Protein 1N1F (pdb70)

Nearest PDB structures (foldseek):
  1n1f-assembly1_A  TM=1.007E+00  e=1.826E-22  Homo sapiens
  4doh-assembly2_C  TM=9.298E-01  e=1.031E-08  Homo sapiens
  6df3-assembly1_C  TM=8.485E-01  e=9.937E-06  Homo sapiens
  6gg1-assembly1_A  TM=8.548E-01  e=2.317E-05  Homo sapiens
  6weo-assembly6_D  TM=8.095E-01  e=1.656E-02  Mus musculus

CATH classification: 1.20.1250.10

Secondary structure (DSSP, 8-state):
-GGGGSTTTTSBHHHHHHHHHHHHHHHHTT-S-TT--TTGGGGSSS--SHHHHHHHHHHHHHIIIIIIHHH-----HHHHHHHHHHHHHHHHHHHHHHHH------HHHHHHHHHHHHHHHHS-HHHHHHHHHHTHHHHHHHHHHHS--B---

B-factor: mean 39.93, std 17.54, range [12.79, 99.87]

Radius of gyration: 14.69 Å; Cα contacts (8 Å, |Δi|>4): 200; chains: 1; bounding box: 35×35×37 Å

Structure (mmCIF, N/CA/C/O backbone):
data_1N1F
#
_entry.id   1N1F
#
_cell.length_a   30.657
_cell.length_b   52.974
_cell.length_c   93.474
_cell.angle_alpha   90.00
_cell.angle_beta   90.00
_cell.angle_gamma   90.00
#
_symmetry.space_group_name_H-M   'P 21 21 21'
#
loop_
_entity.id
_entity.type
_entity.pdbx_description
1 polymer interleukin-19
2 non-polymer 2-acetamido-2-deoxy-beta-D-glucopyranose
3 water water
#
loop_
_atom_site.group_PDB
_atom_site.id
_atom_site.type_symbol
_atom_site.label_atom_id
_atom_site.label_alt_id
_atom_site.label_comp_id
_atom_site.label_asym_id
_atom_site.label_entity_id
_atom_site.label_seq_id
_atom_site.pdbx_PDB_ins_code
_atom_site.Cartn_x
_atom_site.Cartn_y
_atom_site.Cartn_z
_atom_site.occupancy
_atom_site.B_iso_or_equiv
_atom_site.auth_seq_id
_atom_site.auth_comp_id
_atom_site.auth_asym_id
_atom_site.auth_atom_id
_atom_site.pdbx_PDB_model_num
ATOM 1 N N . ASN A 1 4 ? -14.321 39.490 10.483 1.00 96.44 4 ASN A N 1
ATOM 2 C CA . ASN A 1 4 ? -15.529 38.960 11.181 1.00 99.58 4 ASN A CA 1
ATOM 3 C C . ASN A 1 4 ? -15.236 38.861 12.677 1.00 98.12 4 ASN A C 1
ATOM 4 O O . ASN A 1 4 ? -14.710 39.801 13.284 1.00 98.11 4 ASN A O 1
ATOM 9 N N . HIS A 1 5 ? -15.592 37.718 13.263 1.00 98.46 5 HIS A N 1
ATOM 10 C CA . HIS A 1 5 ? -15.358 37.449 14.684 1.00 97.55 5 HIS A CA 1
ATOM 11 C C . HIS A 1 5 ? -13.951 36.855 14.808 1.00 98.84 5 HIS A C 1
ATOM 12 O O . HIS A 1 5 ? -13.416 36.710 15.912 1.00 97.08 5 HIS A O 1
ATOM 19 N N . GLY A 1 6 ? -13.370 36.508 13.658 1.00 93.81 6 GLY A N 1
ATOM 20 C CA . GLY A 1 6 ? -12.039 35.928 13.618 1.00 83.95 6 GLY A CA 1
ATOM 21 C C . GLY A 1 6 ? -10.987 36.663 14.433 1.00 82.41 6 GLY A C 1
ATOM 22 O O . GLY A 1 6 ? -9.967 36.066 14.784 1.00 86.37 6 GLY A O 1
ATOM 23 N N . LEU A 1 7 ? -11.220 37.945 14.730 1.00 68.87 7 LEU A N 1
ATOM 24 C CA . LEU A 1 7 ? -10.288 38.738 15.523 1.00 60.67 7 LEU A CA 1
ATOM 25 C C . LEU A 1 7 ? -10.048 38.081 16.877 1.00 58.31 7 LEU A C 1
ATOM 26 O O . LEU A 1 7 ? -9.205 38.519 17.652 1.00 70.37 7 LEU A O 1
ATOM 31 N N . ARG A 1 8 ? -10.779 37.015 17.161 1.00 54.11 8 ARG A N 1
ATOM 32 C CA . ARG A 1 8 ? -10.594 36.310 18.411 1.00 55.55 8 ARG A CA 1
ATOM 33 C C . ARG A 1 8 ? -9.639 35.146 18.161 1.00 54.80 8 ARG A C 1
ATOM 34 O O . ARG A 1 8 ? -9.354 34.370 19.076 1.00 61.26 8 ARG A O 1
ATOM 36 N N . ARG A 1 9 ? -9.123 35.039 16.936 1.00 52.19 9 ARG A N 1
ATOM 37 C CA . ARG A 1 9 ? -8.223 33.929 16.580 1.00 59.53 9 ARG A CA 1
ATOM 38 C C . ARG A 1 9 ? -6.743 34.334 16.376 1.00 63.36 9 ARG A C 1
ATOM 39 O O . ARG A 1 9 ? -5.871 33.492 16.064 1.00 58.57 9 ARG A O 1
ATOM 41 N N . CYS A 1 10 ? -6.470 35.622 16.575 1.00 57.13 10 CYS A N 1
ATOM 42 C CA . CYS A 1 10 ? -5.125 36.190 16.434 1.00 47.57 10 CYS A CA 1
ATOM 43 C C . CYS A 1 10 ? -4.101 35.754 17.489 1.00 43.59 10 CYS A C 1
ATOM 44 O O . CYS A 1 10 ? -2.932 36.096 17.377 1.00 37.21 10 CYS A O 1
ATOM 47 N N . LEU A 1 11 ? -4.505 35.033 18.529 1.00 34.10 11 LEU A N 1
ATOM 48 C CA . LEU A 1 11 ? -3.530 34.680 19.570 1.00 33.47 11 LEU A CA 1
ATOM 49 C C . LEU A 1 11 ? -3.549 33.201 19.798 1.00 31.13 11 LEU A C 1
ATOM 50 O O . LEU A 1 11 ? -2.973 32.685 20.760 1.00 42.11 11 LEU A O 1
ATOM 55 N N . ILE A 1 12 ? -4.222 32.507 18.893 1.00 40.86 12 ILE A N 1
ATOM 56 C CA . ILE A 1 12 ? -4.387 31.064 18.996 1.00 29.71 12 ILE A CA 1
ATOM 57 C C . ILE A 1 12 ? -3.011 30.397 19.086 1.00 39.67 12 ILE A C 1
ATOM 58 O O . ILE A 1 12 ? -2.823 29.367 19.790 1.00 38.12 12 ILE A O 1
ATOM 63 N N . SER A 1 13 ? -2.027 30.985 18.412 1.00 29.51 13 SER A N 1
ATOM 64 C CA . SER A 1 13 ? -0.693 30.376 18.460 1.00 32.64 13 SER A CA 1
ATOM 65 C C . SER A 1 13 ? -0.024 30.635 19.800 1.00 44.15 13 SER A C 1
ATOM 66 O O . SER A 1 13 ? 1.057 30.124 20.057 1.00 36.35 13 SER A O 1
ATOM 69 N N . THR A 1 14 ? -0.632 31.458 20.647 1.00 39.12 14 THR A N 1
ATOM 70 C CA . THR A 1 14 ? -0.005 31.707 21.937 1.00 44.03 14 THR A CA 1
ATOM 71 C C . THR A 1 14 ? -0.423 30.630 22.945 1.00 46.71 14 THR A C 1
ATOM 72 O O . THR A 1 14 ? -1.589 30.218 22.960 1.00 36.27 14 THR A O 1
ATOM 76 N N . ASP A 1 15 ? 0.521 30.153 23.757 1.00 41.05 15 ASP A N 1
ATOM 77 C CA . ASP A 1 15 ? 0.175 29.137 24.740 1.00 35.98 15 ASP A CA 1
ATOM 78 C C . ASP A 1 15 ? -0.058 29.742 26.113 1.00 33.11 15 ASP A C 1
ATOM 79 O O . ASP A 1 15 ? 0.884 29.971 26.862 1.00 33.21 15 ASP A O 1
ATOM 84 N N . MET A 1 16 ? -1.329 29.967 26.428 1.00 35.59 16 MET A N 1
ATOM 85 C CA . MET A 1 16 ? -1.712 30.560 27.700 1.00 40.53 16 MET A CA 1
ATOM 86 C C . MET A 1 16 ? -1.087 29.900 28.892 1.00 43.43 16 MET A C 1
ATOM 87 O O . MET A 1 16 ? -0.722 30.555 29.900 1.00 32.45 16 MET A O 1
ATOM 92 N N . HIS A 1 17 ? -0.987 28.585 28.784 1.00 34.44 17 HIS A N 1
ATOM 93 C CA . HIS A 1 17 ? -0.451 27.806 29.863 1.00 42.88 17 HIS A CA 1
ATOM 94 C C . HIS A 1 17 ? 0.998 28.200 30.091 1.00 38.06 17 HIS A C 1
ATOM 95 O O . HIS A 1 17 ? 1.471 28.283 31.219 1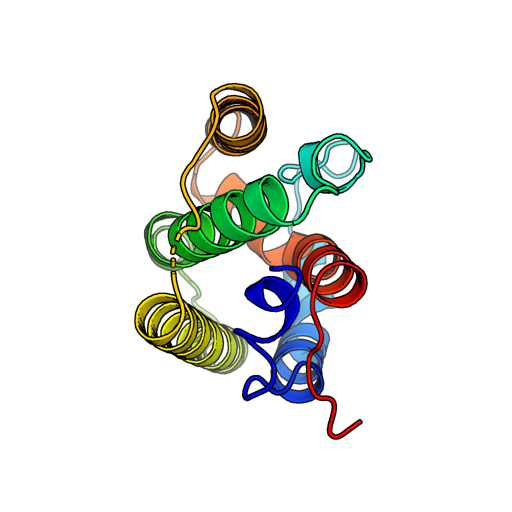.00 33.92 17 HIS A O 1
ATOM 102 N N . HIS A 1 18 ? 1.712 28.448 29.021 1.00 34.02 18 HIS A N 1
ATOM 103 C CA . HIS A 1 18 ? 3.116 28.821 29.206 1.00 36.32 18 HIS A CA 1
ATOM 104 C C . HIS A 1 18 ? 3.222 30.107 30.061 1.00 41.30 18 HIS A C 1
ATOM 105 O O . HIS A 1 18 ? 3.970 30.181 31.044 1.00 40.58 18 HIS A O 1
ATOM 112 N N . ILE A 1 19 ? 2.453 31.116 29.691 1.00 35.12 19 ILE A N 1
ATOM 113 C CA . ILE A 1 19 ? 2.519 32.379 30.398 1.00 30.17 19 ILE A CA 1
ATOM 114 C C . ILE A 1 19 ? 2.021 32.206 31.803 1.00 30.29 19 ILE A C 1
ATOM 115 O O . ILE A 1 19 ? 2.620 32.695 32.757 1.00 26.68 19 ILE A O 1
ATOM 120 N N . GLU A 1 20 ? 0.914 31.494 31.916 1.00 31.37 20 GLU A N 1
ATOM 121 C CA . GLU A 1 20 ? 0.302 31.242 33.216 1.00 29.04 20 GLU A CA 1
ATOM 122 C C . GLU A 1 20 ? 1.261 30.565 34.137 1.00 27.92 20 GLU A C 1
ATOM 123 O O . GLU A 1 20 ? 1.422 30.956 35.305 1.00 31.54 20 GLU A O 1
ATOM 129 N N . GLU A 1 21 ? 1.958 29.570 33.628 1.00 27.86 21 GLU A N 1
ATOM 130 C CA . GLU A 1 21 ? 2.898 28.892 34.501 1.00 27.40 21 GLU A CA 1
ATOM 131 C C . GLU A 1 21 ? 4.043 29.840 34.924 1.00 30.82 21 GLU A C 1
ATOM 132 O O . GLU A 1 21 ? 4.351 29.980 36.122 1.00 31.16 21 GLU A O 1
ATOM 134 N N . SER A 1 22 ? 4.728 30.454 33.964 1.00 23.48 22 SER A N 1
ATOM 135 C CA . SER A 1 22 ? 5.792 31.383 34.357 1.00 25.62 22 SER A CA 1
ATOM 136 C C . SER A 1 22 ? 5.252 32.325 35.444 1.00 24.30 22 SER A C 1
ATOM 137 O O . SER A 1 22 ? 5.930 32.580 36.422 1.00 30.57 22 SER A O 1
ATOM 140 N N . PHE A 1 23 ? 4.046 32.849 35.255 1.00 27.31 23 PHE A N 1
ATOM 141 C CA . PHE A 1 23 ? 3.484 33.742 36.250 1.00 24.51 23 PHE A CA 1
ATOM 142 C C . PHE A 1 23 ? 3.192 33.097 37.603 1.00 34.91 23 PHE A C 1
ATOM 143 O O . PHE A 1 23 ? 3.409 33.700 38.658 1.00 24.50 23 PHE A O 1
ATOM 151 N N . GLN A 1 24 ? 2.691 31.876 37.587 1.00 29.99 24 GLN A N 1
ATOM 152 C CA . GLN A 1 24 ? 2.387 31.245 38.834 1.00 33.61 24 GLN A CA 1
ATOM 153 C C . GLN A 1 24 ? 3.644 31.137 39.628 1.00 34.84 24 GLN A C 1
ATOM 154 O O . GLN A 1 24 ? 3.614 31.178 40.842 1.00 33.96 24 GLN A O 1
ATOM 160 N N . GLU A 1 25 ? 4.773 30.988 38.945 1.00 32.61 25 GLU A N 1
ATOM 161 C CA . GLU A 1 25 ? 6.037 30.863 39.671 1.00 33.93 25 GLU A CA 1
ATOM 162 C C . GLU A 1 25 ? 6.426 32.073 40.536 1.00 36.43 25 GLU A C 1
ATOM 163 O O . GLU A 1 25 ? 7.086 31.920 41.554 1.00 34.65 25 GLU A O 1
ATOM 169 N N . ILE A 1 26 ? 6.039 33.274 40.126 1.00 29.11 26 ILE A N 1
ATOM 170 C CA . ILE A 1 26 ? 6.440 34.478 40.868 1.00 28.85 26 ILE A CA 1
ATOM 171 C C . ILE A 1 26 ? 5.246 35.251 41.417 1.00 27.93 26 ILE A C 1
ATOM 172 O O . ILE A 1 26 ? 5.412 36.302 42.072 1.00 27.35 26 ILE A O 1
ATOM 177 N N . LYS A 1 27 ? 4.051 34.738 41.112 1.00 26.58 27 LYS A N 1
ATOM 178 C CA . LYS A 1 27 ? 2.818 35.416 41.465 1.00 24.95 27 LYS A CA 1
ATOM 179 C C . LYS A 1 27 ? 2.812 35.828 42.946 1.00 27.28 27 LYS A C 1
ATOM 180 O O . LYS A 1 27 ? 2.554 36.972 43.283 1.00 28.03 27 LYS A O 1
ATOM 186 N N . ARG A 1 28 ? 3.192 34.909 43.819 1.00 28.35 28 ARG A N 1
ATOM 187 C CA . ARG A 1 28 ? 3.166 35.212 45.222 1.00 26.97 28 ARG A CA 1
ATOM 188 C C . ARG A 1 28 ? 4.188 36.235 45.600 1.00 22.26 28 ARG A C 1
ATOM 189 O O . ARG A 1 28 ? 3.898 37.159 46.346 1.00 29.66 28 ARG A O 1
ATOM 197 N N . ALA A 1 29 ? 5.403 36.083 45.095 1.00 20.59 29 ALA A N 1
ATOM 198 C CA . ALA A 1 29 ? 6.445 37.015 45.463 1.00 22.56 29 ALA A CA 1
ATOM 199 C C . ALA A 1 29 ? 6.1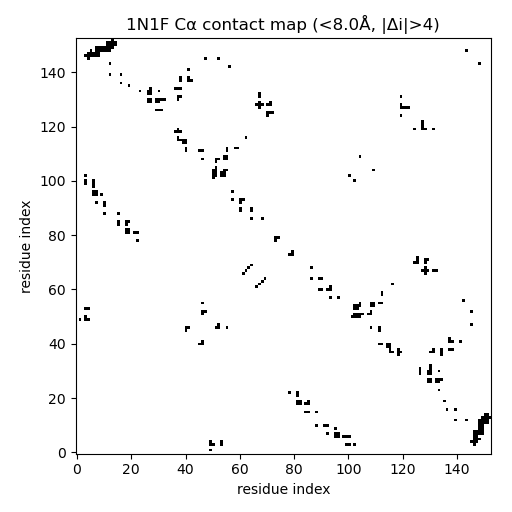05 38.437 44.939 1.00 28.41 29 ALA A C 1
ATOM 200 O O . ALA A 1 29 ? 6.327 39.417 45.607 1.00 23.74 29 ALA A O 1
ATOM 202 N N . ILE A 1 30 ? 5.533 38.527 43.740 1.00 25.24 30 ILE A N 1
ATOM 203 C CA . ILE A 1 30 ? 5.208 39.848 43.174 1.00 24.26 30 ILE A CA 1
ATOM 204 C C . ILE A 1 30 ? 3.941 40.403 43.877 1.00 21.40 30 ILE A C 1
ATOM 205 O O . ILE A 1 30 ? 3.862 41.554 44.288 1.00 30.45 30 ILE A O 1
ATOM 210 N N . GLN A 1 31 ? 2.914 39.595 43.988 1.00 26.88 31 GLN A N 1
ATOM 211 C CA . GLN A 1 31 ? 1.723 40.168 44.569 1.00 28.24 31 GLN A CA 1
ATOM 212 C C . GLN A 1 31 ? 1.975 40.584 46.019 1.00 31.85 31 GLN A C 1
ATOM 213 O O . GLN A 1 31 ? 1.386 41.521 46.510 1.00 32.58 31 GLN A O 1
ATOM 219 N N . ALA A 1 32 ? 2.870 39.897 46.685 1.00 29.76 32 ALA A N 1
ATOM 220 C CA . ALA A 1 32 ? 3.185 40.224 48.055 1.00 32.64 32 ALA A CA 1
ATOM 221 C C . ALA A 1 32 ? 3.707 41.655 48.141 1.00 40.96 32 ALA A C 1
ATOM 222 O O . ALA A 1 32 ? 3.712 42.258 49.198 1.00 39.07 32 ALA A O 1
ATOM 224 N N . LYS A 1 33 ? 4.140 42.216 47.027 1.00 35.78 33 LYS A N 1
ATOM 225 C CA . LYS A 1 33 ? 4.667 43.557 47.081 1.00 30.72 33 LYS A CA 1
ATOM 226 C C . LYS A 1 33 ? 3.679 44.646 46.663 1.00 33.32 33 LYS A C 1
ATOM 227 O O . LYS A 1 33 ? 4.022 45.818 46.643 1.00 40.69 33 LYS A O 1
ATOM 233 N N . ASP A 1 34 ? 2.466 44.243 46.304 1.00 36.91 34 ASP A N 1
ATOM 234 C CA . ASP A 1 34 ? 1.414 45.177 45.925 1.00 36.21 34 ASP A CA 1
ATOM 235 C C . ASP A 1 34 ? 1.02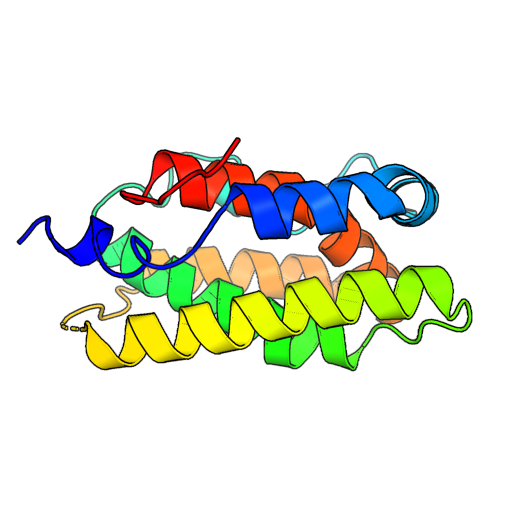2 46.044 47.144 1.00 41.60 34 ASP A C 1
ATOM 236 O O . ASP A 1 34 ? 0.348 45.582 48.090 1.00 32.74 34 ASP A O 1
ATOM 241 N N . THR A 1 35 ? 1.428 47.306 47.094 1.00 31.56 35 THR A N 1
ATOM 242 C CA . THR A 1 35 ? 1.156 48.291 48.143 1.00 38.47 35 THR A CA 1
ATOM 243 C C . THR A 1 35 ? -0.250 48.903 48.171 1.00 31.14 35 THR A C 1
ATOM 244 O O . THR A 1 35 ? -0.583 49.623 49.103 1.00 46.35 35 THR A O 1
ATOM 248 N N . PHE A 1 36 ? -1.071 48.657 47.158 1.00 27.84 36 PHE A N 1
ATOM 249 C CA . PHE A 1 36 ? -2.424 49.152 47.199 1.00 27.45 36 PHE A CA 1
ATOM 250 C C . PHE A 1 36 ? -3.342 48.065 46.787 1.00 33.45 36 PHE A C 1
ATOM 251 O O . PHE A 1 36 ? -3.917 48.112 45.699 1.00 26.22 36 PHE A O 1
ATOM 259 N N . PRO A 1 37 ? -3.537 47.077 47.680 1.00 26.22 37 PRO A N 1
ATOM 260 C CA . PRO A 1 37 ? -4.408 45.946 47.379 1.00 33.49 37 PRO A CA 1
ATOM 261 C C . PRO A 1 37 ? -5.890 46.232 47.151 1.00 28.53 37 PRO A C 1
ATOM 262 O O . PRO A 1 37 ? -6.540 45.526 46.395 1.00 37.98 37 PRO A O 1
ATOM 266 N N . ASN A 1 38 ? -6.425 47.268 47.779 1.00 34.37 38 ASN A N 1
ATOM 267 C CA . ASN A 1 38 ? -7.826 47.547 47.605 1.00 43.00 38 ASN A CA 1
ATOM 268 C C . ASN A 1 38 ? -8.121 48.128 46.213 1.00 43.01 38 ASN A C 1
ATOM 269 O O . ASN A 1 38 ? -9.274 48.396 45.893 1.00 54.17 38 ASN A O 1
ATOM 274 N N . VAL A 1 39 ? -7.105 48.339 45.383 1.00 37.13 39 VAL A N 1
ATOM 275 C CA . VAL A 1 39 ? -7.408 48.861 44.065 1.00 51.75 39 VAL A CA 1
ATOM 276 C C . VAL A 1 39 ? -6.798 47.999 42.942 1.00 48.91 39 VAL A C 1
ATOM 277 O O . VAL A 1 39 ? -5.862 47.214 43.202 1.00 35.40 39 VAL A O 1
ATOM 281 N N . THR A 1 40 ? -7.367 48.109 41.732 1.00 37.23 40 THR A N 1
ATOM 282 C CA . THR A 1 40 ? -6.885 47.363 40.563 1.00 32.07 40 THR A CA 1
ATOM 283 C C . THR A 1 40 ? -6.392 48.323 39.469 1.00 29.97 40 THR A C 1
ATOM 284 O O . THR A 1 40 ? -7.074 49.290 39.144 1.00 31.17 40 THR A O 1
ATOM 288 N N . ILE A 1 41 ? -5.205 48.080 38.912 1.00 24.98 41 ILE A N 1
ATOM 289 C CA . ILE A 1 41 ? -4.726 48.985 37.857 1.00 28.20 41 ILE A CA 1
ATOM 290 C C . ILE A 1 41 ? -5.510 48.618 36.604 1.00 25.96 41 ILE A C 1
ATOM 291 O O . ILE A 1 41 ? -6.037 49.493 35.905 1.00 21.72 41 ILE A O 1
ATOM 296 N N . LEU A 1 42 ? -5.658 47.324 36.352 1.00 26.68 42 LEU A N 1
ATOM 297 C CA . LEU A 1 42 ? -6.431 46.905 35.180 1.00 27.01 42 LEU A CA 1
ATOM 298 C C . LEU A 1 42 ? -7.967 46.964 35.440 1.00 22.52 42 LEU A C 1
ATOM 299 O O . LEU A 1 42 ? -8.719 46.046 35.036 1.00 27.35 42 LEU A O 1
ATOM 304 N N . SER A 1 43 ? -8.434 48.037 36.086 1.00 25.79 43 SER A N 1
ATOM 305 C CA . SER A 1 43 ? -9.868 48.158 36.426 1.00 26.63 43 SER A CA 1
ATOM 306 C C . SER A 1 43 ? -10.793 47.886 35.247 1.00 27.09 43 SER A C 1
ATOM 307 O O . SER A 1 43 ? -11.809 47.209 35.395 1.00 29.13 43 SER A O 1
ATOM 310 N N . THR A 1 44 ? -10.452 48.402 34.069 1.00 28.06 44 THR A N 1
ATOM 311 C CA . THR A 1 44 ? -11.276 48.140 32.885 1.00 32.17 44 THR A CA 1
ATOM 312 C C . THR A 1 44 ? -11.511 46.653 32.655 1.00 28.10 44 THR A C 1
ATOM 313 O O . THR A 1 44 ? -12.531 46.272 32.094 1.00 38.83 44 THR A O 1
ATOM 317 N N . LEU A 1 45 ? -10.547 45.826 33.043 1.00 28.05 45 LEU A N 1
ATOM 318 C CA . LEU A 1 45 ? -10.661 44.399 32.737 1.00 25.27 45 LEU A CA 1
ATOM 319 C C . LEU A 1 45 ? -11.524 43.630 33.704 1.00 34.87 45 LEU A C 1
ATOM 320 O O . LEU A 1 45 ? -11.703 42.407 33.573 1.00 25.89 45 LEU A O 1
ATOM 325 N N . GLU A 1 46 ? -12.069 44.381 34.667 1.00 26.84 46 GLU A N 1
ATOM 326 C CA . GLU A 1 46 ? -12.953 43.817 35.681 1.00 26.63 46 GLU A CA 1
ATOM 327 C C . GLU A 1 46 ? -14.353 44.229 35.356 1.00 30.15 46 GLU A C 1
ATOM 328 O O . GLU A 1 46 ? -15.278 43.999 36.149 1.00 31.06 46 GLU A O 1
ATOM 334 N N . THR A 1 47 ? -14.524 44.878 34.213 1.00 25.30 47 THR A N 1
ATOM 335 C CA . THR A 1 47 ? -15.879 45.283 33.885 1.00 28.16 47 THR A CA 1
ATOM 336 C C . THR A 1 47 ? -16.130 44.581 32.592 1.00 28.30 47 THR A C 1
ATOM 337 O O . THR A 1 47 ? -15.242 43.903 32.036 1.00 24.40 47 THR A O 1
ATOM 341 N N . LEU A 1 48 ? -17.336 44.790 32.092 1.00 27.94 48 LEU A N 1
ATOM 342 C CA . LEU A 1 48 ? -17.657 44.237 30.819 1.00 30.98 48 LEU A CA 1
ATOM 343 C C . LEU A 1 48 ? -17.788 45.367 29.790 1.00 29.86 48 LEU A C 1
ATOM 344 O O . LEU A 1 48 ? -18.630 45.309 28.896 1.00 31.31 48 LEU A O 1
ATOM 349 N N . GLN A 1 49 ? -16.951 46.392 29.928 1.00 27.55 49 GLN A N 1
ATOM 350 C CA . GLN A 1 49 ? -16.962 47.506 28.987 1.00 36.11 49 GLN A CA 1
ATOM 351 C C . GLN A 1 49 ? -16.426 47.110 27.621 1.00 28.67 49 GLN A C 1
ATOM 352 O O . GLN A 1 49 ? -16.875 47.658 26.642 1.00 31.47 49 GLN A O 1
ATOM 358 N N . ILE A 1 50 ? -15.476 46.169 27.579 1.00 27.44 50 ILE A N 1
ATOM 359 C CA . ILE A 1 50 ? -14.801 45.731 26.331 1.00 21.06 50 ILE A CA 1
ATOM 360 C C . ILE A 1 50 ? -15.123 44.267 26.085 1.00 36.09 50 ILE A C 1
ATOM 361 O O . ILE A 1 50 ? -14.509 43.391 26.669 1.00 28.79 50 ILE A O 1
ATOM 366 N N . ILE A 1 51 ? -16.074 44.006 25.209 1.00 28.56 51 ILE A N 1
ATOM 367 C CA . ILE A 1 51 ? -16.502 42.643 24.949 1.00 34.49 51 ILE A CA 1
ATOM 368 C C . ILE A 1 51 ? -16.738 42.420 23.459 1.00 33.88 51 ILE A C 1
ATOM 369 O O . ILE A 1 51 ? -16.670 41.299 22.977 1.00 29.88 51 ILE A O 1
ATOM 374 N N . LYS A 1 52 ? -16.993 43.490 22.730 1.00 29.56 52 LYS A N 1
ATOM 375 C CA . LYS A 1 52 ? -17.189 43.330 21.296 1.00 37.48 52 LYS A CA 1
ATOM 376 C C . LYS A 1 52 ? -15.824 43.125 20.616 1.00 37.75 52 LYS A C 1
ATOM 377 O O . LYS A 1 52 ? -14.795 43.732 20.979 1.00 34.86 52 LYS A O 1
ATOM 383 N N . PRO A 1 53 ? -15.807 42.241 19.611 1.00 43.91 53 PRO A N 1
ATOM 384 C CA . PRO A 1 53 ? -14.652 41.855 18.812 1.00 43.63 53 PRO A CA 1
ATOM 385 C C . PRO A 1 53 ? -13.681 42.981 18.484 1.00 36.22 53 PRO A C 1
ATOM 386 O O . PRO A 1 53 ? -12.494 42.925 18.817 1.00 37.62 53 PRO A O 1
ATOM 390 N N . LEU A 1 54 ? -14.176 44.016 17.838 1.00 41.03 54 LEU A N 1
ATOM 391 C CA . LEU A 1 54 ? -13.289 45.085 17.467 1.00 29.89 54 LEU A CA 1
ATOM 392 C C . LEU A 1 54 ? -12.695 45.778 18.674 1.00 38.28 54 LEU A C 1
ATOM 393 O O . LEU A 1 54 ? -11.540 46.179 18.661 1.00 37.22 54 LEU A O 1
ATOM 398 N N . ASP A 1 55 ? -13.475 45.944 19.727 1.00 33.63 55 ASP A N 1
ATOM 399 C CA . ASP A 1 55 ? -12.902 46.621 20.877 1.00 28.61 55 ASP A CA 1
ATOM 400 C C . ASP A 1 55 ? -11.887 45.726 21.597 1.00 28.73 55 ASP A C 1
ATOM 401 O O . ASP A 1 55 ? -10.889 46.202 22.116 1.00 37.51 55 ASP A O 1
ATOM 406 N N . VAL A 1 56 ? -12.170 44.428 21.647 1.00 35.84 56 VAL A N 1
ATOM 407 C CA . VAL A 1 56 ? -11.263 43.484 22.285 1.00 34.90 56 VAL A CA 1
ATOM 408 C C . VAL A 1 56 ? -9.920 43.443 21.550 1.00 31.80 56 VAL A C 1
ATOM 409 O O . VAL A 1 56 ? -8.884 43.380 22.143 1.00 39.02 56 VAL A O 1
ATOM 413 N N . CYS A 1 57 ? -9.947 43.503 20.239 1.00 35.19 57 CYS A N 1
ATOM 414 C CA . CYS A 1 57 ? -8.702 43.492 19.536 1.00 29.87 57 CYS A CA 1
ATOM 415 C C . CYS A 1 57 ? -7.853 44.757 19.818 1.00 39.06 57 CYS A C 1
ATOM 416 O O . CYS A 1 57 ? -6.613 44.714 19.984 1.00 36.74 57 CYS A O 1
ATOM 419 N N . CYS A 1 58 ? -8.511 45.892 19.821 1.00 28.52 58 CYS A N 1
ATOM 420 C CA . CYS A 1 58 ? -7.850 47.149 20.082 1.00 34.61 58 CYS A CA 1
ATOM 421 C C . CYS A 1 58 ? -7.239 47.169 21.516 1.00 29.18 58 CYS A C 1
ATOM 422 O O . CYS A 1 58 ? -6.103 47.576 21.727 1.00 24.79 58 CYS A O 1
ATOM 425 N N . VAL A 1 59 ? -8.011 46.715 22.481 1.00 22.22 59 VAL A N 1
ATOM 426 C CA . VAL A 1 59 ? -7.573 46.758 23.873 1.00 25.07 59 VAL A CA 1
ATOM 427 C C . VAL A 1 59 ? -6.475 45.747 24.139 1.00 29.18 59 VAL A C 1
ATOM 428 O O . VAL A 1 59 ? -5.576 45.980 24.949 1.00 27.09 59 VAL A O 1
ATOM 432 N N . THR A 1 60 ? -6.548 44.616 23.447 1.00 27.13 60 THR A N 1
ATOM 433 C CA . THR A 1 60 ? -5.535 43.599 23.599 1.00 25.26 60 THR A CA 1
ATOM 434 C C . THR A 1 60 ? -4.188 44.171 23.139 1.00 30.30 60 THR A C 1
ATOM 435 O O . THR A 1 60 ? -3.209 44.067 23.880 1.00 25.25 60 THR A O 1
ATOM 439 N N . LYS A 1 61 ? -4.142 44.783 21.938 1.00 20.83 61 LYS A N 1
ATOM 440 C CA . LYS A 1 61 ? -2.907 45.340 21.471 1.00 24.80 61 LYS A CA 1
ATOM 441 C C . LYS A 1 61 ? -2.523 46.515 22.379 1.00 23.20 61 LYS A C 1
ATOM 442 O O . LYS A 1 61 ? -1.346 46.715 22.617 1.00 30.30 61 LYS A O 1
ATOM 448 N N . ASN A 1 62 ? -3.481 47.248 22.944 1.00 21.18 62 ASN A N 1
ATOM 449 C CA . ASN A 1 62 ? -3.049 48.358 23.807 1.00 22.55 62 ASN A CA 1
ATOM 450 C C . ASN A 1 62 ? -2.476 47.802 25.083 1.00 27.98 62 ASN A C 1
ATOM 451 O O . ASN A 1 62 ? -1.512 48.346 25.590 1.00 30.83 62 ASN A O 1
ATOM 456 N N . LEU A 1 63 ? -3.033 46.698 25.587 1.00 22.06 63 LEU A N 1
ATOM 457 C CA . LEU A 1 63 ? -2.549 46.190 26.848 1.00 25.02 63 LEU A CA 1
ATOM 458 C C . LEU A 1 63 ? -1.199 45.535 26.669 1.00 22.16 63 LEU A C 1
ATOM 459 O O . LEU A 1 63 ? -0.333 45.534 27.576 1.00 21.29 63 LEU A O 1
ATOM 464 N N . LEU A 1 64 ? -1.002 44.945 25.508 1.00 23.62 64 LEU A N 1
ATOM 465 C CA . LEU A 1 64 ? 0.303 44.310 25.306 1.00 30.18 64 LEU A CA 1
ATOM 466 C C . LEU A 1 64 ? 1.367 45.429 25.309 1.00 32.66 64 LEU A C 1
ATOM 467 O O . LEU A 1 64 ? 2.496 45.295 25.891 1.00 20.42 64 LEU A O 1
ATOM 472 N N . ALA A 1 65 ? 1.001 46.562 24.719 1.00 20.64 65 ALA A N 1
ATOM 473 C CA . ALA A 1 65 ? 1.986 47.633 24.608 1.00 24.89 65 ALA A CA 1
ATOM 474 C C . ALA A 1 65 ? 2.124 48.212 26.033 1.00 31.30 65 ALA A C 1
ATOM 475 O O . ALA A 1 65 ? 3.176 48.656 26.417 1.00 24.42 65 ALA A O 1
ATOM 477 N N . PHE A 1 66 ? 1.032 48.272 26.772 1.00 19.89 66 PHE A N 1
ATOM 478 C CA . PHE A 1 66 ? 1.116 48.771 28.155 1.00 28.45 66 PHE A CA 1
ATOM 479 C C . PHE A 1 66 ? 2.194 47.980 28.914 1.00 27.12 66 PHE A C 1
ATOM 480 O O . PHE A 1 66 ? 3.041 48.532 29.592 1.00 24.08 66 PHE A O 1
ATOM 488 N N . TYR A 1 67 ? 2.188 46.668 28.753 1.00 20.02 67 TYR A N 1
ATOM 489 C CA . TYR A 1 67 ? 3.153 45.896 29.488 1.00 28.19 67 TYR A CA 1
ATOM 490 C C . TYR A 1 67 ? 4.555 46.014 28.922 1.00 27.25 67 TYR A C 1
ATOM 491 O O . TYR A 1 67 ? 5.526 46.202 29.655 1.00 26.27 67 TYR A O 1
ATOM 500 N N . VAL A 1 68 ? 4.656 45.916 27.610 1.00 24.79 68 VAL A N 1
ATOM 501 C CA . VAL A 1 68 ? 5.965 45.921 27.005 1.00 18.78 68 VAL A CA 1
ATOM 502 C C . VAL A 1 68 ? 6.674 47.269 27.125 1.00 25.94 68 VAL A C 1
ATOM 503 O O . VAL A 1 68 ? 7.851 47.333 27.467 1.00 28.15 68 VAL A O 1
ATOM 507 N N . ASP A 1 69 ? 5.945 48.339 26.869 1.00 24.51 69 ASP A N 1
ATOM 508 C CA . ASP A 1 69 ? 6.529 49.656 26.878 1.00 20.87 69 ASP A CA 1
ATOM 509 C C . ASP A 1 69 ? 6.485 50.316 28.210 1.00 35.40 69 ASP A C 1
ATOM 510 O O . ASP A 1 69 ? 7.217 51.289 28.391 1.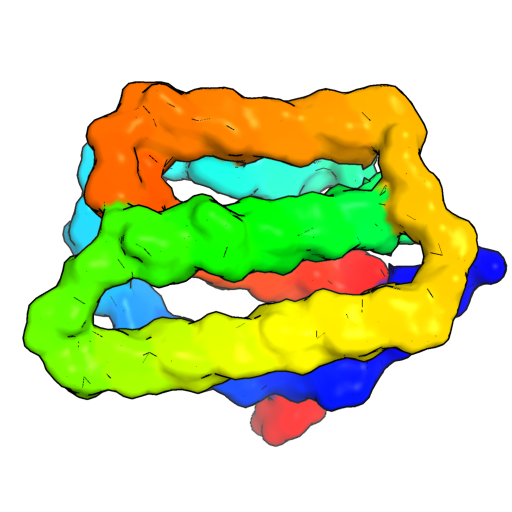00 35.87 69 ASP A O 1
ATOM 515 N N . ARG A 1 70 ? 5.642 49.847 29.142 1.00 24.61 70 ARG A N 1
ATOM 516 C CA . ARG A 1 70 ? 5.623 50.556 30.424 1.00 22.77 70 ARG A CA 1
ATOM 517 C C . ARG A 1 70 ? 6.019 49.659 31.569 1.00 31.86 70 ARG A C 1
ATOM 518 O O . ARG A 1 70 ? 7.106 49.819 32.110 1.00 23.18 70 ARG A O 1
ATOM 526 N N . VAL A 1 71 ? 5.189 48.648 31.855 1.00 19.21 71 VAL A N 1
ATOM 527 C CA . VAL A 1 71 ? 5.467 47.786 32.995 1.00 24.14 71 VAL A CA 1
ATOM 528 C C . VAL A 1 71 ? 6.852 47.155 32.973 1.00 22.00 71 VAL A C 1
ATOM 529 O O . VAL A 1 71 ? 7.593 47.287 33.938 1.00 20.93 71 VAL A O 1
ATOM 533 N N . PHE A 1 72 ? 7.176 46.433 31.903 1.00 26.18 72 PHE A N 1
ATOM 534 C CA . PHE A 1 72 ? 8.486 45.760 31.814 1.00 31.05 72 PHE A CA 1
ATOM 535 C C . PHE A 1 72 ? 9.706 46.679 31.812 1.00 32.23 72 PHE A C 1
ATOM 536 O O . PHE A 1 72 ? 10.801 46.242 32.124 1.00 33.81 72 PHE A O 1
ATOM 544 N N . LYS A 1 73 ? 9.505 47.930 31.428 1.00 35.40 73 LYS A N 1
ATOM 545 C CA . LYS A 1 73 ? 10.561 48.896 31.445 1.00 25.05 73 LYS A CA 1
ATOM 546 C C . LYS A 1 73 ? 10.732 49.454 32.827 1.00 36.76 73 LYS A C 1
ATOM 547 O O . LYS A 1 73 ? 11.836 49.799 33.239 1.00 35.23 73 LYS A O 1
ATOM 553 N N . ASP A 1 74 ? 9.630 49.578 33.542 1.00 23.46 74 ASP A N 1
ATOM 554 C CA . ASP A 1 74 ? 9.707 50.212 34.846 1.00 24.98 74 ASP A CA 1
ATOM 555 C C . ASP A 1 74 ? 10.114 49.321 35.966 1.00 30.18 74 ASP A C 1
ATOM 556 O O . ASP A 1 74 ? 10.559 49.790 36.992 1.00 32.86 74 ASP A O 1
ATOM 561 N N . HIS A 1 75 ? 9.896 48.030 35.816 1.00 22.53 75 HIS A N 1
ATOM 562 C CA . HIS A 1 75 ? 10.240 47.181 36.953 1.00 21.03 75 HIS A CA 1
ATOM 563 C C . HIS A 1 75 ? 11.697 46.731 36.908 1.00 30.07 75 HIS A C 1
ATOM 564 O O . HIS A 1 75 ? 12.182 46.128 35.924 1.00 35.44 75 HIS A O 1
ATOM 571 N N . GLN A 1 76 ? 12.401 46.993 37.993 1.00 21.25 76 GLN A N 1
ATOM 572 C CA . GLN A 1 76 ? 13.785 46.585 38.037 1.00 21.22 76 GLN A CA 1
ATOM 573 C C . GLN A 1 76 ? 13.772 45.381 38.948 1.00 32.52 76 GLN A C 1
ATOM 574 O O . GLN A 1 76 ? 13.320 45.449 40.075 1.00 28.60 76 GLN A O 1
ATOM 580 N N . GLU A 1 77 ? 14.295 44.272 38.474 1.00 25.16 77 GLU A N 1
ATOM 581 C CA . GLU A 1 77 ? 14.189 43.070 39.294 1.00 26.40 77 GLU A CA 1
ATOM 582 C C . GLU A 1 77 ? 15.577 42.553 39.697 1.00 26.57 77 GLU A C 1
ATOM 583 O O . GLU A 1 77 ? 16.317 41.991 38.884 1.00 25.70 77 GLU A O 1
ATOM 589 N N . PRO A 1 78 ? 15.943 42.730 40.980 1.00 23.27 78 PRO A N 1
ATOM 590 C CA . PRO A 1 78 ? 17.239 42.277 41.468 1.00 30.07 78 PRO A CA 1
ATOM 591 C C . PRO A 1 78 ? 17.305 40.749 41.627 1.00 38.13 78 PRO A C 1
ATOM 592 O O . PRO A 1 78 ? 18.396 40.170 41.616 1.00 37.87 78 PRO A O 1
ATOM 596 N N . ASN A 1 79 ? 16.166 40.090 41.764 1.00 32.47 79 ASN A N 1
ATOM 597 C CA . ASN A 1 79 ? 16.252 38.656 41.927 1.00 32.40 79 ASN A CA 1
ATOM 598 C C . ASN A 1 79 ? 16.322 37.972 40.541 1.00 22.00 79 ASN A C 1
ATOM 599 O O . ASN A 1 79 ? 15.357 37.971 39.769 1.00 32.35 79 ASN A O 1
ATOM 604 N N . PRO A 1 80 ? 17.441 37.340 40.239 1.00 27.59 80 PRO A N 1
ATOM 605 C CA . PRO A 1 80 ? 17.550 36.699 38.917 1.00 25.65 80 PRO A CA 1
ATOM 606 C C . PRO A 1 80 ? 16.551 35.614 38.622 1.00 32.58 80 PRO A C 1
ATOM 607 O O . PRO A 1 80 ? 16.143 35.459 37.469 1.00 32.00 80 PRO A O 1
ATOM 611 N N . LYS A 1 81 ? 16.148 34.854 39.638 1.00 30.53 81 LYS A N 1
ATOM 612 C CA . LYS A 1 81 ? 15.184 33.813 39.356 1.00 29.32 81 LYS A CA 1
ATOM 613 C C . LYS A 1 81 ? 13.824 34.450 39.004 1.00 31.46 81 LYS A C 1
ATOM 614 O O . LYS A 1 81 ? 13.130 33.963 38.107 1.00 33.15 81 LYS A O 1
ATOM 620 N N . ILE A 1 82 ? 13.437 35.536 39.685 1.00 20.75 82 ILE A N 1
ATOM 621 C CA . ILE A 1 82 ? 12.190 36.178 39.354 1.00 23.91 82 ILE A CA 1
ATOM 622 C C . ILE A 1 82 ? 12.349 36.838 37.941 1.00 26.72 82 ILE A C 1
ATOM 623 O O . ILE A 1 82 ? 11.421 36.852 37.132 1.00 28.93 82 ILE A O 1
ATOM 628 N N . LEU A 1 83 ? 13.531 37.379 37.662 1.00 23.46 83 LEU A N 1
ATOM 629 C CA . LEU A 1 83 ? 13.681 38.078 36.405 1.00 24.63 83 LEU A CA 1
ATOM 630 C C . LEU A 1 83 ? 13.600 37.089 35.246 1.00 28.71 83 LEU A C 1
ATOM 631 O O . LEU A 1 83 ? 13.038 37.363 34.197 1.00 23.83 83 LEU A O 1
ATOM 636 N N . ARG A 1 84 ? 14.091 35.889 35.463 1.00 28.96 84 ARG A N 1
ATOM 637 C CA . ARG A 1 84 ? 14.038 34.942 34.391 1.00 29.30 84 ARG A CA 1
ATOM 638 C C . ARG A 1 84 ? 12.554 34.658 34.054 1.00 27.65 84 ARG A C 1
ATOM 639 O O . ARG A 1 84 ? 12.162 34.567 32.899 1.00 24.96 84 ARG A O 1
ATOM 647 N N . LYS A 1 85 ? 11.694 34.560 35.060 1.00 20.96 85 LYS A N 1
ATOM 648 C CA . LYS A 1 85 ? 10.282 34.250 34.750 1.00 25.96 85 LYS A CA 1
ATOM 649 C C . LYS A 1 85 ? 9.584 35.408 34.052 1.00 31.78 85 LYS A C 1
ATOM 650 O O . LYS A 1 85 ? 8.840 35.227 33.109 1.00 27.53 85 LYS A O 1
ATOM 656 N N . ILE A 1 86 ? 9.834 36.606 34.545 1.00 24.94 86 ILE A N 1
ATOM 657 C CA . IL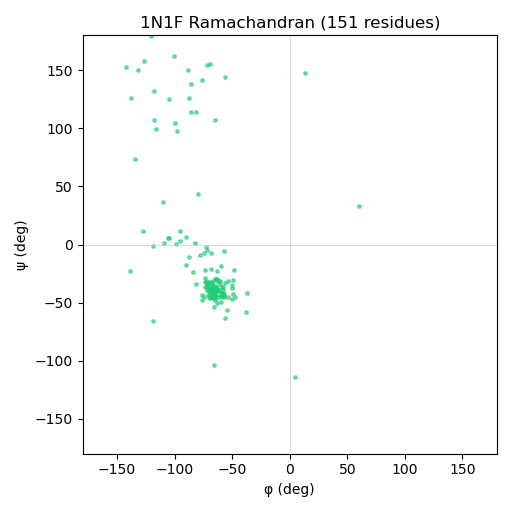E A 1 86 ? 9.261 37.760 33.955 1.00 26.59 86 ILE A CA 1
ATOM 658 C C . ILE A 1 86 ? 9.797 37.899 32.503 1.00 24.69 86 ILE A C 1
ATOM 659 O O . ILE A 1 86 ? 9.076 38.424 31.655 1.00 29.26 86 ILE A O 1
ATOM 664 N N . SER A 1 87 ? 11.045 37.466 32.220 1.00 23.42 87 SER A N 1
ATOM 665 C CA . SER A 1 87 ? 11.578 37.592 30.827 1.00 27.07 87 SER A CA 1
ATOM 666 C C . SER A 1 87 ? 10.820 36.673 29.904 1.00 26.55 87 SER A C 1
ATOM 667 O O . SER A 1 87 ? 10.512 36.979 28.733 1.00 27.07 87 SER A O 1
ATOM 670 N N . SER A 1 88 ? 10.502 35.518 30.436 1.00 24.69 88 SER A N 1
ATOM 671 C CA . SER A 1 88 ? 9.754 34.565 29.656 1.00 25.72 88 SER A CA 1
ATOM 672 C C . SER A 1 88 ? 8.348 35.116 29.323 1.00 27.53 88 SER A C 1
ATOM 673 O O . SER A 1 88 ? 7.827 34.955 28.223 1.00 26.01 88 SER A O 1
ATOM 676 N N . ILE A 1 89 ? 7.721 35.779 30.278 1.00 19.90 89 ILE A N 1
ATOM 677 C CA . ILE A 1 89 ? 6.430 36.344 30.025 1.00 22.67 89 ILE A CA 1
ATOM 678 C C . ILE A 1 89 ? 6.562 37.448 29.007 1.00 19.55 89 ILE A C 1
ATOM 679 O O . ILE A 1 89 ? 5.676 37.629 28.173 1.00 24.08 89 ILE A O 1
ATOM 684 N N . ALA A 1 90 ? 7.659 38.185 29.110 1.00 25.60 90 ALA A N 1
ATOM 685 C CA . ALA A 1 90 ? 7.866 39.346 28.261 1.00 25.41 90 ALA A CA 1
ATOM 686 C C . ALA A 1 90 ? 8.057 38.861 26.840 1.00 27.53 90 ALA A C 1
ATOM 687 O O . ALA A 1 90 ? 7.595 39.480 25.861 1.00 27.97 90 ALA A O 1
ATOM 689 N N . ASN A 1 91 ? 8.781 37.774 26.740 1.00 28.05 91 ASN A N 1
ATOM 690 C CA . ASN A 1 91 ? 9.046 37.204 25.428 1.00 28.97 91 ASN A CA 1
ATOM 691 C C . ASN A 1 91 ? 7.706 36.756 24.816 1.00 27.44 91 ASN A C 1
ATOM 692 O O . ASN A 1 91 ? 7.445 37.061 23.654 1.00 30.90 91 ASN A O 1
ATOM 697 N N . SER A 1 92 ? 6.839 36.113 25.609 1.00 28.62 92 SER A N 1
ATOM 698 C CA . SER A 1 92 ? 5.507 35.692 25.137 1.00 25.11 92 SER A CA 1
ATOM 699 C C . SER A 1 92 ? 4.655 36.838 24.628 1.00 31.64 92 SER A C 1
ATOM 700 O O . SER A 1 92 ? 3.881 36.683 23.671 1.00 30.95 92 SER A O 1
ATOM 703 N N . PHE A 1 93 ? 4.785 37.973 25.295 1.00 20.96 93 PHE A N 1
ATOM 704 C CA . PHE A 1 93 ? 3.990 39.165 24.977 1.00 28.43 93 PHE A CA 1
ATOM 705 C C . PHE A 1 93 ? 4.486 39.739 23.656 1.00 25.77 93 PHE A C 1
ATOM 706 O O . PHE A 1 93 ? 3.705 40.230 22.856 1.00 32.51 93 PHE A O 1
ATOM 714 N N . LEU A 1 94 ? 5.794 39.709 23.472 1.00 18.12 94 LEU A N 1
ATOM 715 C CA . LEU A 1 94 ? 6.381 40.212 22.216 1.00 33.24 94 LEU A CA 1
ATOM 716 C C . LEU A 1 94 ? 5.830 39.348 21.091 1.00 23.46 94 LEU A C 1
ATOM 717 O O . LEU A 1 94 ? 5.461 39.857 20.025 1.00 30.33 94 LEU A O 1
ATOM 722 N N . TYR A 1 95 ? 5.705 38.050 21.356 1.00 30.48 95 TYR A N 1
ATOM 723 C CA . TYR A 1 95 ? 5.196 37.117 20.347 1.00 33.37 95 TYR A CA 1
ATOM 724 C C . TYR A 1 95 ? 3.710 37.434 20.061 1.00 39.40 95 TYR A C 1
ATOM 725 O O . TYR A 1 95 ? 3.234 37.480 18.894 1.00 24.57 95 TYR A O 1
ATOM 734 N N . MET A 1 96 ? 2.962 37.622 21.136 1.00 24.90 96 MET A N 1
ATOM 735 C CA . MET A 1 96 ? 1.564 37.971 20.990 1.00 30.69 96 MET A CA 1
ATOM 736 C C . MET A 1 96 ? 1.461 39.266 20.173 1.00 28.65 96 MET A C 1
ATOM 737 O O . MET A 1 96 ? 0.564 39.379 19.365 1.00 28.88 96 MET A O 1
ATOM 742 N N . GLN A 1 97 ? 2.350 40.254 20.367 1.00 19.91 97 GLN A N 1
ATOM 743 C CA . GLN A 1 97 ? 2.211 41.469 19.540 1.00 28.69 97 GLN A CA 1
ATOM 744 C C . GLN A 1 97 ? 2.540 41.119 18.090 1.00 30.53 97 GLN A C 1
ATOM 745 O O . GLN A 1 97 ? 1.986 41.665 17.149 1.00 30.96 97 GLN A O 1
ATOM 751 N N . LYS A 1 98 ? 3.486 40.215 17.904 1.00 26.97 98 LYS A N 1
ATOM 752 C CA . LYS A 1 98 ? 3.865 39.885 16.528 1.00 33.69 98 LYS A CA 1
ATOM 753 C C . LYS A 1 98 ? 2.695 39.215 15.880 1.00 35.99 98 LYS A C 1
ATOM 754 O O . LYS A 1 98 ? 2.290 39.533 14.780 1.00 34.77 98 LYS A O 1
ATOM 760 N N . THR A 1 99 ? 2.110 38.285 16.598 1.00 30.65 99 THR A N 1
ATOM 761 C CA . THR A 1 99 ? 0.985 37.569 16.045 1.00 39.57 99 THR A CA 1
ATOM 762 C C . THR A 1 99 ? -0.151 38.500 15.685 1.00 43.16 99 THR A C 1
ATOM 763 O O . THR A 1 99 ? -0.741 38.393 14.621 1.00 44.08 99 THR A O 1
ATOM 767 N N . LEU A 1 100 ? -0.441 39.435 16.570 1.00 35.67 100 LEU A N 1
ATOM 768 C CA . LEU A 1 100 ? -1.528 40.350 16.370 1.00 38.21 100 LEU A CA 1
ATOM 769 C C . LEU A 1 100 ? -1.260 41.183 15.164 1.00 39.82 100 LEU A C 1
ATOM 770 O O . LEU A 1 100 ? -2.173 41.463 14.402 1.00 41.15 100 LEU A O 1
ATOM 775 N N . ARG A 1 101 ? -0.015 41.595 14.964 1.00 44.23 101 ARG A N 1
ATOM 776 C CA . ARG A 1 101 ? 0.235 42.386 13.771 1.00 46.30 101 ARG A CA 1
ATOM 777 C C . ARG A 1 101 ? -0.241 41.534 12.601 1.00 52.33 101 ARG A C 1
ATOM 778 O O . ARG A 1 101 ? -1.208 41.895 11.935 1.00 54.62 101 ARG A O 1
ATOM 786 N N . GLN A 1 102 ? 0.403 40.381 12.399 1.00 53.08 102 GLN A N 1
ATOM 787 C CA . GLN A 1 102 ? 0.065 39.458 11.301 1.00 56.40 102 GLN A CA 1
ATOM 788 C C . GLN A 1 102 ? -1.427 39.406 11.039 1.00 59.50 102 GLN A C 1
ATOM 789 O O . GLN A 1 102 ? -1.869 39.363 9.900 1.00 65.90 102 GLN A O 1
ATOM 795 N N . CYS A 1 103 ? -2.197 39.386 12.112 1.00 60.72 103 CYS A N 1
ATOM 796 C CA . CYS A 1 103 ? -3.642 39.338 12.020 1.00 69.30 103 CYS A CA 1
ATOM 797 C C . CYS A 1 103 ? -4.185 40.609 11.399 1.00 71.92 103 CYS A C 1
ATOM 798 O O . CYS A 1 103 ? -4.105 40.808 10.198 1.00 74.51 103 CYS A O 1
ATOM 801 N N . GLN A 1 104 ? -4.743 41.459 12.262 1.00 82.69 104 GLN A N 1
ATOM 802 C CA . GLN A 1 104 ? -5.318 42.746 11.895 1.00 83.78 104 GLN A CA 1
ATOM 803 C C . GLN A 1 104 ? -5.533 42.953 10.384 1.00 83.52 104 GLN A C 1
ATOM 804 O O . GLN A 1 104 ? -4.663 43.463 9.668 1.00 83.01 104 GLN A O 1
ATOM 806 N N . GLN A 1 108 ? -8.150 44.790 10.368 1.00 71.28 108 GLN A N 1
ATOM 807 C CA . GLN A 1 108 ? -8.973 45.757 11.109 1.00 82.77 108 GLN A CA 1
ATOM 808 C C . GLN A 1 108 ? -8.341 46.156 12.448 1.00 82.64 108 GLN A C 1
ATOM 809 O O . GLN A 1 108 ? -7.288 46.805 12.496 1.00 85.51 108 GLN A O 1
ATOM 811 N N . CYS A 1 109 ? -9.013 45.767 13.529 1.00 81.25 109 CYS A N 1
ATOM 812 C CA . CYS A 1 109 ? -8.550 46.029 14.884 1.00 75.12 109 CYS A CA 1
ATOM 813 C C . CYS A 1 109 ? -8.381 47.519 15.229 1.00 75.86 109 CYS A C 1
ATOM 814 O O . CYS A 1 109 ? -7.495 47.861 16.015 1.00 82.61 109 CYS A O 1
ATOM 817 N N . HIS A 1 110 ? -9.218 48.402 14.664 1.00 67.69 110 HIS A N 1
ATOM 818 C CA . 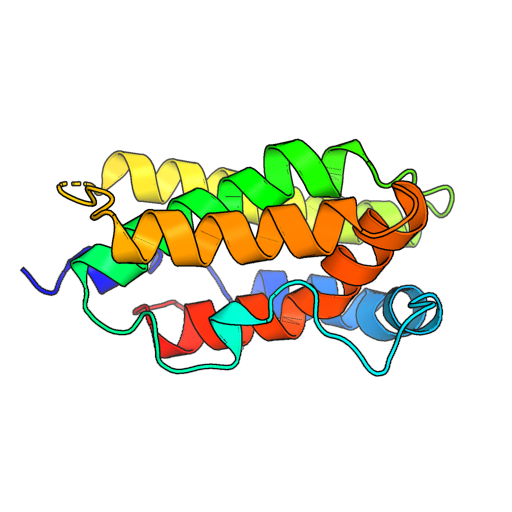HIS A 1 110 ? -9.143 49.849 14.971 1.00 61.03 110 HIS A CA 1
ATOM 819 C C . HIS A 1 110 ? -9.643 50.198 16.405 1.00 54.30 110 HIS A C 1
ATOM 820 O O . HIS A 1 110 ? -10.464 49.488 16.991 1.00 41.83 110 HIS A O 1
ATOM 827 N N . CYS A 1 111 ? -9.162 51.293 16.972 1.00 36.78 111 CYS A N 1
ATOM 828 C CA . CYS A 1 111 ? -9.605 51.671 18.307 1.00 45.11 111 CYS A CA 1
ATOM 829 C C . CYS A 1 111 ? -10.692 52.761 18.331 1.00 38.41 111 CYS A C 1
ATOM 830 O O . CYS A 1 111 ? -10.394 53.945 18.119 1.00 40.57 111 CYS A O 1
ATOM 833 N N . ARG A 1 112 ? -11.932 52.348 18.600 1.00 40.31 112 ARG A N 1
ATOM 834 C CA . ARG A 1 112 ? -13.061 53.286 18.741 1.00 41.79 112 ARG A CA 1
ATOM 835 C C . ARG A 1 112 ? -12.786 54.045 20.028 1.00 44.29 112 ARG A C 1
ATOM 836 O O . ARG A 1 112 ? -12.057 53.549 20.911 1.00 33.04 112 ARG A O 1
ATOM 844 N N . GLN A 1 113 ? -13.331 55.250 20.134 1.00 33.73 113 GLN A N 1
ATOM 845 C CA . GLN A 1 113 ? -13.126 56.065 21.307 1.00 35.75 113 GLN A CA 1
ATOM 846 C C . GLN A 1 113 ? -13.406 55.348 22.650 1.00 34.08 113 GLN A C 1
ATOM 847 O O . GLN A 1 113 ? -12.726 55.622 23.618 1.00 32.23 113 GLN A O 1
ATOM 853 N N . GLU A 1 114 ? -14.384 54.449 22.719 1.00 31.33 114 GLU A N 1
ATOM 854 C CA . GLU A 1 114 ? -14.672 53.737 23.989 1.00 40.33 114 GLU A CA 1
ATOM 855 C C . GLU A 1 114 ? -13.518 52.791 24.403 1.00 42.18 114 GLU A C 1
ATOM 856 O O . GLU A 1 114 ? -13.190 52.636 25.579 1.00 32.34 114 GLU A O 1
ATOM 862 N N . ALA A 1 115 ? -12.921 52.151 23.410 1.00 24.79 115 ALA A N 1
ATOM 863 C CA . ALA A 1 115 ? -11.823 51.218 23.625 1.00 27.66 115 ALA A CA 1
ATOM 864 C C . ALA A 1 115 ? -10.629 52.072 24.067 1.00 32.69 115 ALA A C 1
ATOM 865 O O . ALA A 1 115 ? -9.891 51.727 25.016 1.00 26.92 115 ALA A O 1
ATOM 867 N N . THR A 1 116 ? -10.431 53.179 23.365 1.00 26.56 116 THR A N 1
ATOM 868 C CA . THR A 1 116 ? -9.329 54.065 23.717 1.00 24.86 116 THR A CA 1
ATOM 869 C C . THR A 1 116 ? -9.457 54.594 25.160 1.00 22.04 116 THR A C 1
ATOM 870 O O . THR A 1 116 ? -8.494 54.680 25.935 1.00 29.89 116 THR A O 1
ATOM 874 N N . ASN A 1 117 ? -10.656 54.948 25.540 1.00 29.46 117 ASN A N 1
ATOM 875 C CA . ASN A 1 117 ? -10.822 55.469 26.860 1.00 26.91 117 ASN A CA 1
ATOM 876 C C . ASN A 1 117 ? -10.590 54.403 27.930 1.00 40.33 117 ASN A C 1
ATOM 877 O O . ASN A 1 117 ? -9.966 54.662 28.998 1.00 30.98 117 ASN A O 1
ATOM 882 N N . ALA A 1 118 ? -11.090 53.207 27.637 1.00 28.53 118 ALA A N 1
ATOM 883 C CA . ALA A 1 118 ? -10.993 52.092 28.562 1.00 38.95 118 ALA A CA 1
ATOM 884 C C . ALA A 1 118 ? -9.521 51.845 28.848 1.00 33.92 118 ALA A C 1
ATOM 885 O O . ALA A 1 118 ? -9.111 51.573 29.969 1.00 34.11 118 ALA A O 1
ATOM 887 N N . THR A 1 119 ? -8.727 52.023 27.813 1.00 28.82 119 THR A N 1
ATOM 888 C CA . THR A 1 119 ? -7.307 51.861 27.885 1.00 28.53 119 THR A CA 1
ATOM 889 C C . THR A 1 119 ? -6.654 52.998 28.692 1.00 35.99 119 THR A C 1
ATOM 890 O O . THR A 1 119 ? -5.735 52.766 29.489 1.00 28.59 119 THR A O 1
ATOM 894 N N . ARG A 1 120 ? -7.086 54.236 28.457 1.00 23.77 120 ARG A N 1
ATOM 895 C CA . ARG A 1 120 ? -6.479 55.346 29.187 1.00 27.53 120 ARG A CA 1
ATOM 896 C C . ARG A 1 120 ? -6.750 55.274 30.693 1.00 26.30 120 ARG A C 1
ATOM 897 O O . ARG A 1 120 ? -5.950 55.739 31.506 1.00 30.38 120 ARG A O 1
ATOM 905 N N . VAL A 1 121 ? -7.876 54.695 31.058 1.00 24.63 121 VAL A N 1
ATOM 906 C CA . VAL A 1 121 ? -8.196 54.544 32.485 1.00 27.58 121 VAL A CA 1
ATOM 907 C C . VAL A 1 121 ? -7.078 53.775 33.157 1.00 32.40 121 VAL A C 1
ATOM 908 O O . VAL A 1 121 ? -6.631 54.151 34.261 1.00 28.61 121 VAL A O 1
ATOM 912 N N . ILE A 1 122 ? -6.600 52.713 32.482 1.00 26.44 122 ILE A N 1
ATOM 913 C CA . ILE A 1 122 ? -5.517 51.902 33.044 1.00 19.28 122 ILE A CA 1
ATOM 914 C C . ILE A 1 122 ? -4.259 52.693 33.171 1.00 27.30 122 ILE A C 1
ATOM 915 O O . ILE A 1 122 ? -3.599 52.662 34.216 1.00 20.90 122 ILE A O 1
ATOM 920 N N . HIS A 1 123 ? -3.907 53.445 32.126 1.00 27.76 123 HIS A N 1
ATOM 921 C CA . HIS A 1 123 ? -2.667 54.227 32.214 1.00 27.44 123 HIS A CA 1
ATOM 922 C C . HIS A 1 123 ? -2.825 55.261 33.319 1.00 18.71 123 HIS A C 1
ATOM 923 O O . HIS A 1 123 ? -1.880 55.543 34.067 1.00 26.13 123 HIS A O 1
ATOM 930 N N . ASP A 1 124 ? -4.036 55.762 33.436 1.00 23.96 124 ASP A N 1
ATOM 931 C CA . ASP A 1 124 ? -4.299 56.733 34.450 1.00 26.86 124 ASP A CA 1
ATOM 932 C C . ASP A 1 124 ? -4.183 56.077 35.829 1.00 34.98 124 ASP A C 1
ATOM 933 O O . ASP A 1 124 ? -3.674 56.680 36.745 1.00 29.07 124 ASP A O 1
ATOM 938 N N . ASN A 1 125 ? -4.660 54.857 36.011 1.00 30.52 125 ASN A N 1
ATOM 939 C CA . ASN A 1 125 ? -4.532 54.270 37.342 1.00 24.80 125 ASN A CA 1
ATOM 940 C C . ASN A 1 125 ? -3.082 54.038 37.634 1.00 23.23 125 ASN A C 1
ATOM 941 O O . ASN A 1 125 ? -2.645 54.242 38.736 1.00 28.78 125 ASN A O 1
ATOM 946 N N . TYR A 1 126 ? -2.329 53.604 36.610 1.00 24.70 126 TYR A N 1
ATOM 947 C CA . TYR A 1 126 ? -0.920 53.312 36.733 1.00 24.65 126 TYR A CA 1
ATOM 948 C C . TYR A 1 126 ? -0.167 54.562 37.172 1.00 32.32 126 TYR A C 1
ATOM 949 O O . TYR A 1 126 ? 0.679 54.517 38.080 1.00 23.38 126 TYR A O 1
ATOM 958 N N . ASP A 1 127 ? -0.492 55.683 36.530 1.00 29.76 127 ASP A N 1
ATOM 959 C CA . ASP A 1 127 ? 0.205 56.914 36.830 1.00 32.24 127 ASP A CA 1
ATOM 960 C C . ASP A 1 127 ? -0.156 57.498 38.197 1.00 35.34 127 ASP A C 1
ATOM 961 O O . ASP A 1 127 ? 0.461 58.437 38.649 1.00 40.71 127 ASP A O 1
ATOM 966 N N . GLN A 1 128 ? -1.103 56.880 38.885 1.00 37.81 128 GLN A N 1
ATOM 967 C CA . GLN A 1 128 ? -1.495 57.330 40.211 1.00 45.12 128 GLN A CA 1
ATOM 968 C C . GLN A 1 128 ? -0.403 56.965 41.194 1.00 43.69 128 GLN A C 1
ATOM 969 O O . GLN A 1 128 ? -0.198 57.652 42.177 1.00 44.92 128 GLN A O 1
ATOM 975 N N . LEU A 1 129 ? 0.286 55.861 40.930 1.00 42.52 129 LEU A N 1
ATOM 976 C CA . LEU A 1 129 ? 1.306 55.374 41.863 1.00 34.36 129 LEU A CA 1
ATOM 977 C C . LEU A 1 129 ? 2.734 55.677 41.530 1.00 36.85 129 LEU A C 1
ATOM 978 O O . LEU A 1 129 ? 3.076 55.995 40.376 1.00 26.46 129 LEU A O 1
ATOM 983 N N . GLU A 1 130 ? 3.586 55.559 42.547 1.00 29.80 130 GLU A N 1
ATOM 984 C CA . GLU A 1 130 ? 5.020 55.676 42.310 1.00 29.68 130 GLU A CA 1
ATOM 985 C C . GLU A 1 130 ? 5.293 54.610 41.247 1.00 33.35 130 GLU A C 1
ATOM 986 O O . GLU A 1 130 ? 4.664 53.529 41.229 1.00 34.15 130 GLU A O 1
ATOM 992 N N . VAL A 1 131 ? 6.211 54.916 40.338 1.00 35.27 131 VAL A N 1
ATOM 993 C CA . VAL A 1 131 ? 6.465 54.056 39.210 1.00 25.37 131 VAL A CA 1
ATOM 994 C C . VAL A 1 131 ? 6.855 52.608 39.498 1.00 33.36 131 VAL A C 1
ATOM 995 O O . VAL A 1 131 ? 6.346 51.697 38.879 1.00 28.97 131 VAL A O 1
ATOM 999 N N . HIS A 1 132 ? 7.760 52.382 40.429 1.00 29.37 132 HIS A N 1
ATOM 1000 C CA . HIS A 1 132 ? 8.127 51.033 40.757 1.00 33.90 132 HIS A CA 1
ATOM 1001 C C . HIS A 1 132 ? 6.956 50.284 41.413 1.00 29.71 132 HIS A C 1
ATOM 1002 O O . HIS A 1 132 ? 6.767 49.087 41.159 1.00 32.47 132 HIS A O 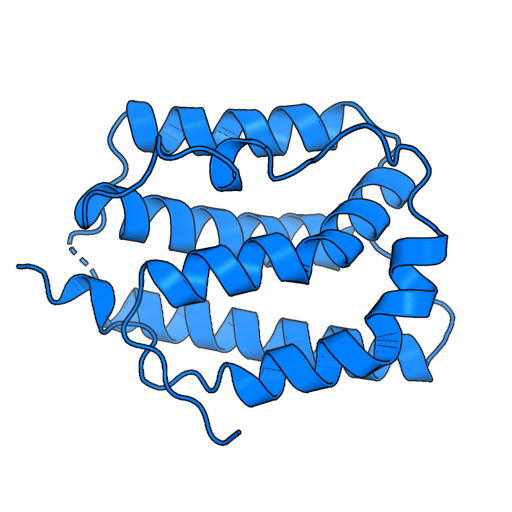1
ATOM 1009 N N . ALA A 1 133 ? 6.164 50.962 42.233 1.00 23.29 133 ALA A N 1
ATOM 1010 C CA . ALA A 1 133 ? 5.012 50.279 42.835 1.00 30.45 133 ALA A CA 1
ATOM 1011 C C . ALA A 1 133 ? 3.967 50.022 41.755 1.00 30.73 133 ALA A C 1
ATOM 1012 O O . ALA A 1 133 ? 3.247 49.032 41.794 1.00 24.18 133 ALA A O 1
ATOM 1014 N N . ALA A 1 134 ? 3.875 50.927 40.791 1.00 23.04 134 ALA A N 1
ATOM 1015 C CA . ALA A 1 134 ? 2.893 50.736 39.738 1.00 22.01 134 ALA A CA 1
ATOM 1016 C C . ALA A 1 134 ? 3.278 49.538 38.888 1.00 17.25 134 ALA A C 1
ATOM 1017 O O . ALA A 1 134 ? 2.375 48.729 38.531 1.00 23.39 134 ALA A O 1
ATOM 1019 N N . ALA A 1 135 ? 4.589 49.410 38.622 1.00 19.55 135 ALA A N 1
ATOM 1020 C CA . ALA A 1 135 ? 5.069 48.336 37.760 1.00 22.13 135 ALA A CA 1
ATOM 1021 C C . ALA A 1 135 ? 4.908 47.018 38.474 1.00 24.37 135 ALA A C 1
ATOM 1022 O O . ALA A 1 135 ? 4.405 46.074 37.893 1.00 21.72 135 ALA A O 1
ATOM 1024 N N . ILE A 1 136 ? 5.300 46.932 39.746 1.00 18.10 136 ILE A N 1
ATOM 1025 C CA . ILE A 1 136 ? 5.135 45.636 40.414 1.00 22.03 136 ILE A CA 1
ATOM 1026 C C . ILE A 1 136 ? 3.645 45.257 40.639 1.00 17.19 136 ILE A C 1
ATOM 1027 O O . ILE A 1 136 ? 3.224 44.084 40.549 1.00 22.91 136 ILE A O 1
ATOM 1032 N N . LYS A 1 137 ? 2.814 46.252 40.844 1.00 23.51 137 LYS A N 1
ATOM 1033 C CA . LYS A 1 137 ? 1.431 45.939 41.043 1.00 23.72 137 LYS A CA 1
ATOM 1034 C C . LYS A 1 137 ? 0.861 45.464 39.710 1.00 26.48 137 LYS A C 1
ATOM 1035 O O . LYS A 1 137 ? 0.050 44.521 39.656 1.00 16.27 137 LYS A O 1
ATOM 1041 N N . SER A 1 138 ? 1.257 46.116 38.621 1.00 24.13 138 SER A N 1
ATOM 1042 C CA . SER A 1 138 ? 0.709 45.710 37.304 1.00 23.22 138 SER A CA 1
ATOM 1043 C C . SER A 1 138 ? 1.141 44.294 37.022 1.00 17.97 138 SER A C 1
ATOM 1044 O O . SER A 1 138 ? 0.383 43.455 36.506 1.00 27.32 138 SER A O 1
ATOM 1047 N N . LEU A 1 139 ? 2.376 44.032 37.391 1.00 24.84 139 LEU A N 1
ATOM 1048 C CA . LEU A 1 139 ? 2.975 42.726 37.208 1.00 24.51 139 LEU A CA 1
ATOM 1049 C C . LEU A 1 139 ? 2.117 41.739 37.971 1.00 31.43 139 LEU A C 1
ATOM 1050 O O . LEU A 1 139 ? 1.867 40.662 37.498 1.00 23.49 139 LEU A O 1
ATOM 1055 N N . GLY A 1 140 ? 1.680 42.131 39.168 1.00 30.09 140 GLY A N 1
ATOM 1056 C CA . GLY A 1 140 ? 0.844 41.274 39.987 1.00 23.89 140 GLY A CA 1
ATOM 1057 C C . GLY A 1 140 ? -0.549 41.058 39.429 1.00 30.65 140 GLY A C 1
ATOM 1058 O O . GLY A 1 140 ? -1.214 40.095 39.777 1.00 26.73 140 GLY A O 1
ATOM 1059 N N . GLU A 1 141 ? -1.004 41.953 38.564 1.00 23.80 141 GLU A N 1
ATOM 1060 C CA . GLU A 1 141 ? -2.321 41.804 37.977 1.00 18.04 141 GLU A CA 1
ATOM 1061 C C . GLU A 1 141 ? -2.285 41.006 36.692 1.00 26.78 141 GLU A C 1
ATOM 1062 O O . GLU A 1 141 ? -3.274 40.914 35.968 1.00 23.80 141 GLU A O 1
ATOM 1068 N N . LEU A 1 142 ? -1.125 40.455 36.355 1.00 24.67 142 LEU A N 1
ATOM 1069 C CA . LEU A 1 142 ? -1.092 39.598 35.140 1.00 24.01 142 LEU A CA 1
ATOM 1070 C C . LEU A 1 142 ? -2.258 38.547 35.169 1.00 33.13 142 LEU A C 1
ATOM 1071 O O . LEU A 1 142 ? -2.767 38.141 34.143 1.00 33.17 142 LEU A O 1
ATOM 1076 N N . ASP A 1 143 ? -2.687 38.095 36.335 1.00 25.68 143 ASP A N 1
ATOM 1077 C CA . ASP A 1 143 ? -3.766 37.134 36.298 1.00 33.81 143 ASP A CA 1
ATOM 1078 C C . ASP A 1 143 ? -5.050 37.785 35.773 1.00 33.64 143 ASP A C 1
ATOM 1079 O O . ASP A 1 143 ? -5.807 37.170 35.054 1.00 34.03 143 ASP A O 1
ATOM 1084 N N . VAL A 1 144 ? -5.271 39.050 36.087 1.00 23.98 144 VAL A N 1
ATOM 1085 C CA . VAL A 1 144 ? -6.440 39.732 35.598 1.00 24.33 144 VAL A CA 1
ATOM 1086 C C . VAL A 1 144 ? -6.333 39.886 34.093 1.00 24.96 144 VAL A C 1
ATOM 1087 O O . VAL A 1 144 ? -7.311 39.725 33.355 1.00 29.13 144 VAL A O 1
ATOM 1091 N N . PHE A 1 145 ? -5.125 40.206 33.635 1.00 25.58 145 PHE A N 1
ATOM 1092 C CA . PHE A 1 145 ? -4.914 40.319 32.187 1.00 19.25 145 PHE A CA 1
ATOM 1093 C C . PHE A 1 145 ? -5.114 38.926 31.504 1.00 22.22 145 PHE A C 1
ATOM 1094 O O . PHE A 1 145 ? -5.812 38.812 30.505 1.00 27.59 145 PHE A O 1
ATOM 1102 N N . LEU A 1 146 ? -4.506 37.866 32.033 1.00 28.73 146 LEU A N 1
ATOM 1103 C CA . LEU A 1 146 ? -4.640 36.558 31.360 1.00 33.34 146 LEU A CA 1
ATOM 1104 C C . LEU A 1 146 ? -6.084 36.056 31.335 1.00 32.34 146 LEU A C 1
ATOM 1105 O O . LEU A 1 146 ? -6.536 35.490 30.341 1.00 30.07 146 LEU A O 1
ATOM 1110 N N . ALA A 1 147 ? -6.816 36.294 32.412 1.00 33.13 147 ALA A N 1
ATOM 1111 C CA . ALA A 1 147 ? -8.214 35.922 32.465 1.00 31.92 147 ALA A CA 1
ATOM 1112 C C . ALA A 1 147 ? -8.998 36.682 31.388 1.00 34.47 147 ALA A C 1
ATOM 1113 O O . ALA A 1 147 ? -9.855 36.138 30.722 1.00 37.11 147 ALA A O 1
ATOM 1115 N N . TRP A 1 148 ? -8.678 37.942 31.181 1.00 30.32 148 TRP A N 1
ATOM 1116 C CA . TRP A 1 148 ? -9.426 38.699 30.200 1.00 25.50 148 TRP A CA 1
ATOM 1117 C C . TRP A 1 148 ? -9.094 38.217 28.780 1.00 32.05 148 TRP A C 1
ATOM 1118 O O . TRP A 1 148 ? -9.974 38.127 27.936 1.00 31.42 148 TRP A O 1
ATOM 1129 N N . ILE A 1 149 ? -7.830 37.908 28.537 1.00 30.69 149 ILE A N 1
ATOM 1130 C CA . ILE A 1 149 ? -7.392 37.446 27.231 1.00 37.29 149 ILE A CA 1
ATOM 1131 C C . ILE A 1 149 ? -8.090 36.092 27.016 1.00 39.92 149 ILE A C 1
ATOM 1132 O O . ILE A 1 149 ? -8.640 35.797 25.933 1.00 36.73 149 ILE A O 1
ATOM 1137 N N . ASN A 1 150 ? -8.069 35.284 28.055 1.00 30.04 150 ASN A N 1
ATOM 1138 C CA . ASN A 1 150 ? -8.672 33.969 27.947 1.00 37.81 150 ASN A CA 1
ATOM 1139 C C . ASN A 1 150 ? -10.111 33.969 27.567 1.00 40.43 150 ASN A C 1
ATOM 1140 O O . ASN A 1 150 ? -10.484 33.168 26.741 1.00 34.05 150 ASN A O 1
ATOM 1145 N N . LYS A 1 151 ? -10.899 34.876 28.159 1.00 39.44 151 LYS A N 1
ATOM 1146 C CA . LYS A 1 151 ? -12.338 35.006 27.911 1.00 38.08 151 LYS A CA 1
ATOM 1147 C C . LYS A 1 151 ? -12.621 35.617 26.574 1.00 34.43 151 LYS A C 1
ATOM 1148 O O . LYS A 1 151 ? -13.658 35.352 25.989 1.00 44.71 151 LYS A O 1
ATOM 1154 N N . ASN A 1 152 ? -11.726 36.456 26.084 1.00 30.52 152 ASN A N 1
ATOM 1155 C CA .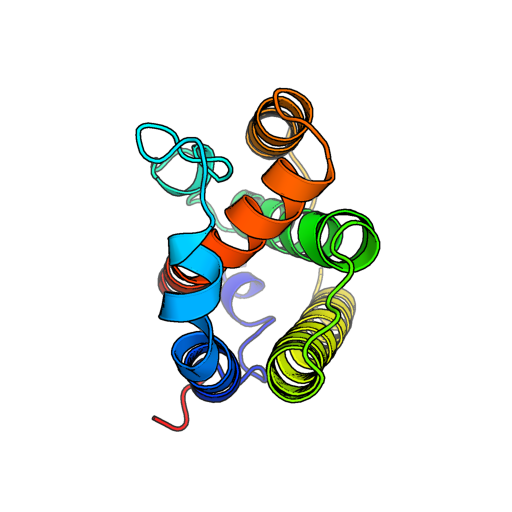 ASN A 1 152 ? -12.013 37.144 24.818 1.00 30.35 152 ASN A CA 1
ATOM 1156 C C . ASN A 1 152 ? -11.288 36.663 23.569 1.00 33.11 152 ASN A C 1
ATOM 1157 O O . ASN A 1 152 ? -11.418 37.305 22.512 1.00 47.33 152 ASN A O 1
ATOM 1162 N N . HIS A 1 153 ? -10.526 35.568 23.669 1.00 37.17 153 HIS A N 1
ATOM 1163 C CA . HIS A 1 153 ? -9.759 35.074 22.512 1.00 42.90 153 HIS A CA 1
ATOM 1164 C C . HIS A 1 153 ? -9.739 33.574 22.452 1.00 45.60 153 HIS A C 1
ATOM 1165 O O . HIS A 1 153 ? -9.852 32.914 23.488 1.00 47.41 153 HIS A O 1
ATOM 1172 N N . GLU A 1 154 ? -9.598 33.051 21.230 1.00 51.02 154 GLU A N 1
ATOM 1173 C CA . GLU A 1 154 ? -9.467 31.610 21.035 1.00 51.60 154 GLU A CA 1
ATOM 1174 C C . GLU A 1 154 ? -7.981 31.562 21.369 1.00 45.31 154 GLU A C 1
ATOM 1175 O O . GLU A 1 154 ? -7.172 32.142 20.664 1.00 44.81 154 GLU A O 1
ATOM 1181 N N . VAL A 1 155 ? -7.612 30.921 22.452 1.00 44.24 155 VAL A N 1
ATOM 1182 C CA . VAL A 1 155 ? -6.207 30.860 22.777 1.00 49.86 155 VAL A CA 1
ATOM 1183 C C . VAL A 1 155 ? -5.936 29.413 23.076 1.00 55.54 155 VAL A C 1
ATOM 1184 O O . VAL A 1 155 ? -6.791 28.662 23.549 1.00 54.98 155 VAL A O 1
ATOM 1188 N N . MET A 1 156 ? -4.717 29.024 22.796 1.00 47.19 156 MET A N 1
ATOM 1189 C CA . MET A 1 156 ? -4.346 27.664 22.997 1.00 53.98 156 MET A CA 1
ATOM 1190 C C . MET A 1 156 ? -3.832 27.401 24.402 1.00 49.64 156 MET A C 1
ATOM 1191 O O . MET A 1 156 ? -3.267 28.292 25.058 1.00 45.82 156 MET A O 1
ATOM 1196 N N . SER A 1 157 ? -4.053 26.183 24.871 1.00 41.79 157 SER A N 1
ATOM 1197 C CA . SER A 1 157 ? -3.535 25.808 26.175 1.00 45.43 157 SER A CA 1
ATOM 1198 C C . SER A 1 157 ? -2.955 24.395 26.164 1.00 44.78 157 SER A C 1
ATOM 1199 O O . SER A 1 157 ? -3.604 23.417 25.745 1.00 38.35 157 SER A O 1
ATOM 1202 N N . SER A 1 158 ? -1.712 24.293 26.602 1.00 40.54 158 SER A N 1
ATOM 1203 C CA . SER A 1 158 ? -1.041 22.999 26.680 1.00 49.52 158 SER A CA 1
ATOM 1204 C C . SER A 1 158 ? -1.187 22.462 28.098 1.00 51.42 158 SER A C 1
ATOM 1205 O O . SER A 1 158 ? -0.497 21.504 28.469 1.00 44.99 158 SER A O 1
ATOM 1208 N N . ALA A 1 159 ? -2.065 23.106 28.882 1.00 46.56 159 ALA A N 1
ATOM 1209 C CA . ALA A 1 159 ? -2.324 22.715 30.272 1.00 54.42 159 ALA A CA 1
ATOM 1210 C C . ALA A 1 159 ? -2.736 21.246 30.320 1.00 60.17 159 ALA A C 1
ATOM 1211 O O . ALA A 1 159 ? -2.310 20.533 31.263 1.00 64.11 159 ALA A O 1
#

Solvent-accessible surface area: 7898 Å² total; per-residue (Å²): 174,137,43,29,30,46,3,0,86,52,4,37,1,69,92,1,65,44,10,2,104,108,5,54,206,44,0,63,84,105,37,87,105,110,152,81,26,1,0,35,4,5,112,51,143,88,2,96,124,47,43,5,5,0,0,0,0,88,35,1,0,34,3,0,26,79,60,0,40,149,35,29,150,15,117,65,94,98,20,82,129,47,10,55,32,0,22,99,11,0,95,91,0,30,98,9,8,161,125,53,66,98,3,129,31,102,107,99,0,27,66,4,14,129,66,1,48,82,33,2,84,139,30,107,57,102,18,0,0,15,3,0,1,3,16,0,50,33,0,8,44,7,0,57,144,29,12,106,29,79,66,77,117

InterPro domains:
  IPR009079 Four-helical cytokine-like, core [G3DSA:1.20.1250.10] (19-177)
  IPR009079 Four-helical cytokine-like, core [SSF47266] (24-172)
  IPR020421 Interleukin-19 [PR01934] (30-42)
  IPR020421 Interleukin-19 [PR01934] (90-101)
  IPR020421 Interleukin-19 [PR01934] (131-144)
  IPR020423 Interleukin-10, conserved site [PS00520] (70-90)
  IPR020443 Interleukin-10/19/20/24/26 [PF00726] (23-168)
  IPR020443 Interleukin-10/19/20/24/26 [PTHR48482] (1-172)

Organism: Homo sapiens (NCBI:txid9606)

Sequence (153 aa):
NHGLRRCLISTDMHHIEESFQEIKRAIQAKDTFPNVTILSTLETLQIIKPLDVCCVTKNLLAFYVDRVFKDHQEPNPKILRKISSIANSFLYMQKTLRQCQQCHCRQEATNATRVIHDNYDQLEVHAAAIKSLGELDVFLAWINKNHEVMSSA

GO terms:
  GO:0005515 protein binding (F, IPI)
  GO:0005576 extracellular region (C, TAS)
  GO:0005125 cytokine activity (F, TAS)

Foldseek 3Di:
DLCLQALAQVFALQLLVVLCVVCLCVLQVLQPDVVDALLVLLVDPLQADSLLLLLLLLLVLCCCQVALVVQADDPDVVNVVSVVSNNVSSVVSNVSSVVPDVSDHDVSSVVSSVSSVVSLVVDDRNSSSSSVSSCVVSVSVSSVVRHNYHHPD